Protein AF-A0A9N9W885-F1 (afdb_monomer)

Mean predicted aligned error: 14.68 Å

Structure (mmCIF, N/CA/C/O backbone):
data_AF-A0A9N9W885-F1
#
_entry.id   AF-A0A9N9W885-F1
#
loop_
_atom_site.group_PDB
_atom_site.id
_atom_site.type_symbol
_atom_site.label_atom_id
_atom_site.label_alt_id
_atom_site.label_comp_id
_atom_site.label_asym_id
_atom_site.label_entity_id
_atom_site.label_seq_id
_atom_site.pdbx_PDB_ins_code
_atom_site.Cartn_x
_atom_site.Cartn_y
_atom_site.Cartn_z
_atom_site.occupancy
_atom_site.B_iso_or_equiv
_atom_site.auth_seq_id
_atom_site.auth_comp_id
_atom_site.auth_asym_id
_atom_site.auth_atom_id
_atom_site.pdbx_PDB_model_num
ATOM 1 N N . MET A 1 1 ? 15.502 9.034 -16.755 1.00 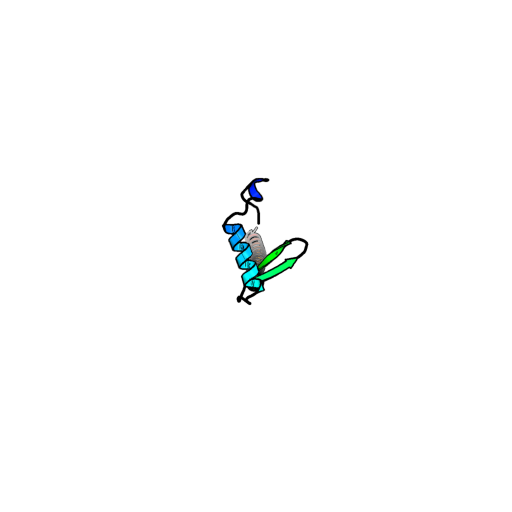49.47 1 MET A N 1
ATOM 2 C CA . MET A 1 1 ? 16.950 8.741 -16.747 1.00 49.47 1 MET A CA 1
ATOM 3 C C . MET A 1 1 ? 17.678 10.066 -16.706 1.00 49.47 1 MET A C 1
ATOM 5 O O . MET A 1 1 ? 17.480 10.869 -17.605 1.00 49.47 1 MET A O 1
ATOM 9 N N . GLN A 1 2 ? 18.411 10.335 -15.632 1.00 58.66 2 GLN A N 1
ATOM 10 C CA . GLN A 1 2 ? 19.174 11.569 -15.479 1.00 58.66 2 GLN A CA 1
ATOM 11 C C . GLN A 1 2 ? 20.585 11.311 -16.005 1.00 58.66 2 GLN A C 1
ATOM 13 O O . GLN A 1 2 ? 21.217 10.334 -15.604 1.00 58.66 2 GLN A O 1
ATOM 18 N N . THR A 1 3 ? 21.055 12.127 -16.949 1.00 67.06 3 THR A N 1
ATOM 19 C CA . THR A 1 3 ? 22.430 12.022 -17.444 1.00 67.06 3 THR A CA 1
ATOM 20 C C . THR A 1 3 ? 23.374 12.420 -16.317 1.00 67.06 3 THR A C 1
ATOM 22 O O . THR A 1 3 ? 23.186 13.458 -15.689 1.00 67.06 3 THR A O 1
ATOM 25 N N . THR A 1 4 ? 24.387 11.603 -16.047 1.00 72.19 4 THR A N 1
ATOM 26 C CA . THR A 1 4 ? 25.400 11.898 -15.020 1.00 72.19 4 THR A CA 1
ATOM 27 C C . THR A 1 4 ? 26.352 13.020 -15.440 1.00 72.19 4 THR A C 1
ATOM 29 O O . THR A 1 4 ? 27.090 13.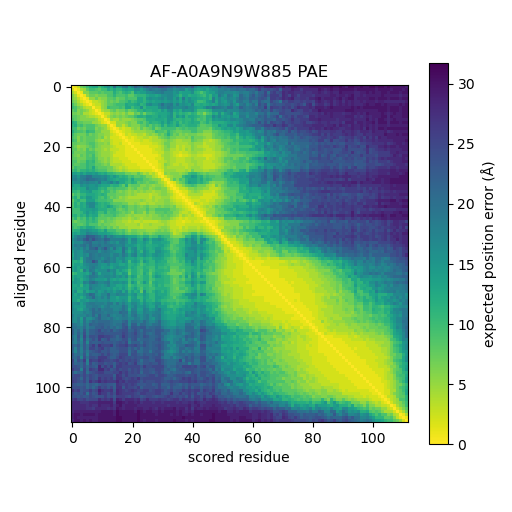538 -14.609 1.00 72.19 4 THR A O 1
ATOM 32 N N . LEU A 1 5 ? 26.323 13.412 -16.720 1.00 71.25 5 LEU A N 1
ATOM 33 C CA . LEU A 1 5 ? 27.109 14.508 -17.271 1.00 71.25 5 LEU A CA 1
ATOM 34 C C . LEU A 1 5 ? 26.285 15.805 -17.329 1.00 71.25 5 LEU A C 1
ATOM 36 O O . LEU A 1 5 ? 25.135 15.768 -17.786 1.00 71.25 5 LEU A O 1
ATOM 40 N N . PRO A 1 6 ? 26.862 16.950 -16.916 1.00 76.19 6 PRO A N 1
ATOM 41 C CA . PRO A 1 6 ? 26.252 18.255 -17.129 1.00 76.19 6 PRO A CA 1
ATOM 42 C C . PRO A 1 6 ? 26.243 18.603 -18.625 1.00 76.19 6 PRO A C 1
ATOM 44 O O . PRO A 1 6 ? 27.124 18.195 -19.387 1.00 76.19 6 PRO A O 1
ATOM 47 N N . SER A 1 7 ? 25.250 19.383 -19.055 1.00 69.94 7 SER A N 1
ATOM 48 C CA . SER A 1 7 ? 25.275 20.020 -20.379 1.00 69.94 7 SER A CA 1
ATOM 49 C C . SER A 1 7 ? 26.552 20.867 -20.517 1.00 69.94 7 SER A C 1
ATOM 51 O O . SER A 1 7 ? 26.909 21.536 -19.542 1.00 69.94 7 SER A O 1
ATOM 53 N N . PRO A 1 8 ? 27.267 20.854 -21.662 1.00 76.38 8 PRO A N 1
ATOM 54 C CA . PRO A 1 8 ? 26.932 20.253 -22.967 1.00 76.38 8 PRO A CA 1
ATOM 55 C C . PRO A 1 8 ? 27.501 18.836 -23.195 1.00 76.38 8 PRO A C 1
ATOM 57 O O . PRO A 1 8 ? 27.337 18.258 -24.270 1.00 76.38 8 PRO A O 1
ATOM 60 N N . PHE A 1 9 ? 28.192 18.260 -22.209 1.00 72.00 9 PHE A N 1
ATOM 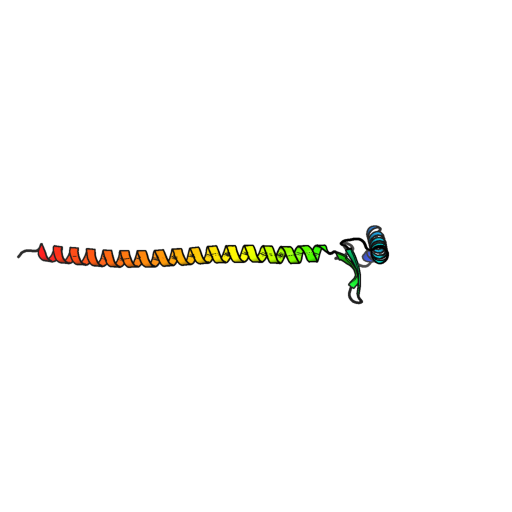61 C CA . PHE A 1 9 ? 28.904 16.982 -22.352 1.00 72.00 9 PHE A CA 1
ATOM 62 C C . PHE A 1 9 ? 27.975 15.761 -22.418 1.00 72.00 9 PHE A C 1
ATOM 64 O O . PHE A 1 9 ? 28.398 14.675 -22.805 1.00 72.00 9 PHE A O 1
ATOM 71 N N . ASN A 1 10 ? 26.694 15.937 -22.093 1.00 69.06 10 ASN A N 1
ATOM 72 C CA . ASN A 1 10 ? 25.648 14.925 -22.239 1.00 69.06 10 ASN A CA 1
ATOM 73 C C . ASN A 1 10 ? 25.243 14.633 -23.699 1.00 69.06 10 ASN A C 1
ATOM 75 O O . ASN A 1 10 ? 24.503 13.680 -23.931 1.00 69.06 10 ASN A O 1
ATOM 79 N N . LEU A 1 11 ? 25.713 15.427 -24.670 1.00 72.88 11 LEU A N 1
ATOM 80 C CA . LEU A 1 11 ? 25.475 15.209 -26.103 1.00 72.88 11 LEU A CA 1
ATOM 81 C C . LEU A 1 11 ? 26.524 14.305 -26.760 1.00 72.88 11 LEU A C 1
ATOM 83 O O . LEU A 1 11 ? 26.343 13.890 -27.904 1.00 72.88 11 LEU A O 1
ATOM 87 N N . ILE A 1 12 ? 27.622 14.002 -26.062 1.00 77.50 12 ILE A N 1
ATOM 88 C CA . ILE A 1 12 ? 28.681 13.149 -26.599 1.00 77.50 12 ILE A CA 1
ATOM 89 C C . ILE A 1 12 ? 28.157 11.707 -26.640 1.00 77.50 12 ILE A C 1
ATOM 91 O O . ILE A 1 12 ? 27.810 11.169 -25.581 1.00 77.50 12 ILE A O 1
ATOM 95 N N . PRO A 1 13 ? 28.109 11.057 -27.823 1.00 68.44 13 PRO A N 1
ATOM 96 C CA . PRO A 1 13 ? 27.672 9.674 -27.943 1.00 68.44 13 PRO A CA 1
ATOM 97 C C . PRO A 1 13 ? 28.560 8.777 -27.083 1.00 68.44 13 PRO A C 1
ATOM 99 O O . PRO A 1 13 ? 29.710 8.492 -27.410 1.00 68.44 13 PRO A O 1
ATOM 102 N N . THR A 1 14 ? 28.035 8.351 -25.941 1.00 74.12 14 THR A N 1
ATOM 103 C CA . THR A 1 14 ? 28.729 7.419 -25.057 1.00 74.12 14 THR A CA 1
ATOM 104 C C . THR A 1 14 ? 28.565 6.010 -25.622 1.00 74.12 14 THR A C 1
ATOM 106 O O . THR A 1 14 ? 27.526 5.691 -26.204 1.00 74.12 14 THR A O 1
ATOM 109 N N . ALA A 1 15 ? 29.555 5.134 -25.433 1.00 77.00 15 ALA A N 1
ATOM 110 C CA . ALA A 1 15 ? 29.475 3.746 -25.905 1.00 77.00 15 ALA A CA 1
ATOM 111 C C . ALA A 1 15 ? 28.211 3.021 -25.387 1.00 77.00 15 ALA A C 1
ATOM 113 O O . ALA A 1 15 ? 27.565 2.275 -26.122 1.00 77.00 15 ALA A O 1
ATOM 114 N N . SER A 1 16 ? 27.794 3.322 -24.153 1.00 74.94 16 SER A N 1
ATOM 115 C CA . SER A 1 16 ? 26.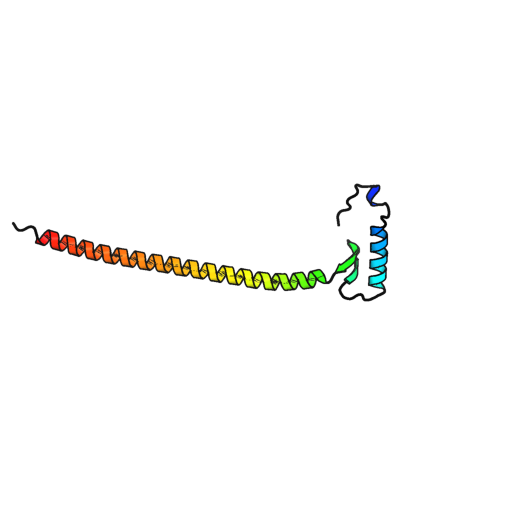530 2.854 -23.565 1.00 74.94 16 SER A CA 1
ATOM 116 C C . SER A 1 16 ? 25.283 3.415 -24.268 1.00 74.94 16 SER A C 1
ATOM 118 O O . SER A 1 16 ? 24.295 2.699 -24.440 1.00 74.94 16 SER A O 1
ATOM 120 N N . GLY A 1 17 ? 25.328 4.669 -24.728 1.00 76.12 17 GLY A N 1
ATOM 121 C CA . GLY A 1 17 ? 24.265 5.296 -25.516 1.00 76.12 17 GLY A CA 1
ATOM 122 C C . GLY A 1 17 ? 24.093 4.629 -26.881 1.00 76.12 17 GLY A C 1
ATOM 123 O O . GLY A 1 17 ? 22.977 4.267 -27.250 1.00 76.12 17 GLY A O 1
ATOM 124 N N . MET A 1 18 ? 25.198 4.364 -27.586 1.00 82.12 18 MET A N 1
ATOM 125 C CA . MET A 1 18 ? 25.181 3.631 -28.861 1.00 82.12 18 MET A CA 1
ATOM 126 C C . MET A 1 18 ? 24.646 2.200 -28.698 1.00 82.12 18 MET A C 1
ATOM 128 O O . MET A 1 18 ? 23.823 1.761 -29.503 1.00 82.12 18 MET A O 1
ATOM 132 N N . SER A 1 19 ? 25.036 1.494 -27.628 1.00 81.81 19 SER A N 1
ATOM 133 C CA . SER A 1 19 ? 24.492 0.163 -27.307 1.00 81.81 19 SER A CA 1
ATOM 134 C C . SER A 1 19 ? 22.973 0.198 -27.114 1.00 81.81 19 SER A C 1
ATOM 136 O O . SER A 1 19 ? 22.260 -0.641 -27.657 1.00 81.81 19 SER A O 1
ATOM 138 N N . SER A 1 20 ? 22.462 1.218 -26.419 1.00 81.44 20 SER A N 1
ATOM 139 C CA . SER A 1 20 ? 21.023 1.387 -26.167 1.00 81.44 20 SER A CA 1
ATOM 140 C C . SER A 1 20 ? 20.221 1.601 -27.460 1.00 81.44 20 SER A C 1
ATOM 142 O O . SER A 1 20 ? 19.107 1.093 -27.598 1.00 81.44 20 SER A O 1
ATOM 144 N N . VAL A 1 21 ? 20.792 2.309 -28.443 1.00 83.06 21 VAL A N 1
ATOM 145 C CA . VAL A 1 21 ? 20.173 2.507 -29.768 1.00 83.06 21 VAL A CA 1
ATOM 146 C C . VAL A 1 21 ? 20.131 1.198 -30.561 1.00 83.06 21 VAL A C 1
ATOM 148 O O . VAL A 1 21 ? 19.098 0.867 -31.147 1.00 83.06 21 VAL A O 1
ATOM 151 N N . VAL A 1 22 ? 21.224 0.427 -30.551 1.00 85.44 22 VAL A N 1
ATOM 152 C CA . VAL A 1 22 ? 21.284 -0.895 -31.199 1.00 85.44 22 VAL A CA 1
ATOM 153 C C . VAL A 1 22 ? 20.300 -1.867 -30.547 1.00 85.44 22 VAL A C 1
ATOM 155 O O . VAL A 1 22 ? 19.622 -2.613 -31.251 1.00 85.44 22 VAL A O 1
ATOM 158 N N . GLU A 1 23 ? 20.170 -1.840 -29.221 1.00 83.06 23 GLU A N 1
ATOM 159 C CA . GLU A 1 23 ? 19.184 -2.640 -28.490 1.00 83.06 23 GLU A CA 1
ATOM 160 C C . GLU A 1 23 ? 17.745 -2.262 -28.842 1.00 83.06 23 GLU A C 1
ATOM 162 O O . GLU A 1 23 ? 16.925 -3.154 -29.060 1.00 83.06 23 GLU A O 1
ATOM 167 N N . TRP A 1 24 ? 17.435 -0.969 -28.962 1.00 84.94 24 TRP A N 1
ATOM 168 C CA . TRP A 1 24 ? 16.109 -0.514 -29.383 1.00 84.94 24 TRP A CA 1
ATOM 169 C C . TRP A 1 24 ? 15.787 -0.940 -30.822 1.00 84.94 24 TRP A C 1
ATOM 171 O O . TRP A 1 24 ? 14.703 -1.462 -31.085 1.00 84.94 24 TRP A O 1
ATOM 181 N N . LEU A 1 25 ? 16.742 -0.797 -31.750 1.00 84.88 25 LEU A N 1
ATOM 182 C CA . LEU A 1 25 ? 16.609 -1.284 -33.128 1.00 84.88 25 LEU A CA 1
ATOM 183 C C . LEU A 1 25 ? 16.392 -2.800 -33.156 1.00 84.88 25 LEU A C 1
ATOM 185 O O . LEU A 1 25 ? 15.460 -3.279 -33.803 1.00 84.88 25 LEU A O 1
ATOM 189 N N . ARG A 1 26 ? 17.202 -3.552 -32.404 1.00 85.19 26 ARG A N 1
ATOM 190 C CA . ARG A 1 26 ? 17.087 -5.009 -32.290 1.00 85.19 26 ARG A CA 1
ATOM 191 C C . ARG A 1 26 ? 15.736 -5.423 -31.714 1.00 85.19 26 ARG A C 1
ATOM 193 O O . ARG A 1 26 ? 15.142 -6.346 -32.245 1.00 85.19 26 ARG A O 1
ATOM 200 N N . ALA A 1 27 ? 15.227 -4.745 -30.689 1.00 83.69 27 ALA A N 1
ATOM 201 C CA . ALA A 1 27 ? 13.918 -5.037 -30.100 1.00 83.69 27 ALA A CA 1
ATOM 202 C C . ALA A 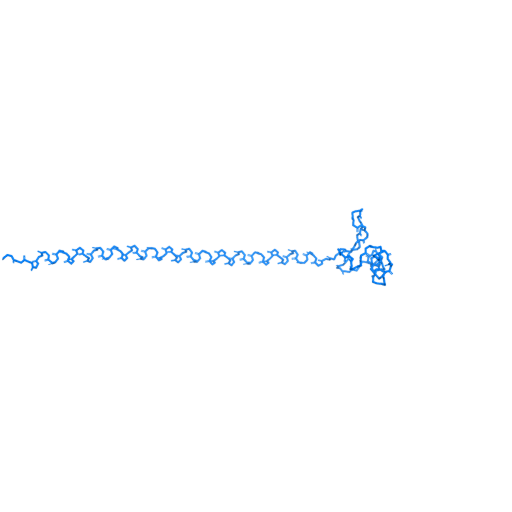1 27 ? 12.734 -4.607 -30.985 1.00 83.69 27 ALA A C 1
ATOM 204 O O . ALA A 1 27 ? 11.618 -5.097 -30.812 1.00 83.69 27 ALA A O 1
ATOM 205 N N . LYS A 1 28 ? 12.959 -3.693 -31.937 1.00 83.06 28 LYS A N 1
ATOM 206 C CA . LYS A 1 28 ? 11.976 -3.335 -32.966 1.00 83.06 28 LYS A CA 1
ATOM 207 C C . LYS A 1 28 ? 11.935 -4.361 -34.104 1.00 83.06 28 LYS A C 1
ATOM 209 O O . LYS A 1 28 ? 10.858 -4.640 -34.622 1.00 83.06 28 LYS A O 1
ATOM 214 N N . LEU A 1 29 ? 13.091 -4.903 -34.489 1.00 83.75 29 LEU A N 1
ATOM 215 C CA . LEU A 1 29 ? 13.244 -5.893 -35.565 1.00 83.75 29 LEU A CA 1
ATOM 216 C C . LEU A 1 29 ? 12.937 -7.326 -35.101 1.00 83.75 29 LEU A C 1
ATOM 218 O O . LEU A 1 29 ? 12.282 -8.083 -35.812 1.00 83.75 29 LEU A O 1
ATOM 222 N N . SER A 1 30 ? 13.370 -7.683 -33.895 1.00 74.94 30 SER A N 1
ATOM 223 C CA . SER A 1 30 ? 13.161 -8.988 -33.274 1.00 74.94 30 SER A CA 1
ATOM 224 C C . SER A 1 30 ? 12.199 -8.845 -32.099 1.00 74.94 30 SER A C 1
ATOM 226 O O . SER A 1 30 ? 12.431 -8.046 -31.194 1.00 74.94 30 SER A O 1
ATOM 228 N N . ARG A 1 31 ? 11.128 -9.649 -32.068 1.00 64.44 31 ARG A N 1
ATOM 229 C CA . ARG A 1 31 ? 10.251 -9.764 -30.890 1.00 64.44 31 ARG A CA 1
ATOM 230 C C . ARG A 1 31 ? 10.993 -10.492 -29.767 1.00 64.44 31 ARG A C 1
ATOM 232 O O . ARG A 1 31 ? 10.864 -11.703 -29.614 1.00 64.44 31 ARG A O 1
ATOM 239 N N . THR A 1 32 ? 11.773 -9.759 -28.987 1.00 66.19 32 THR A N 1
ATOM 240 C CA . THR A 1 32 ? 12.404 -10.281 -27.773 1.00 66.19 32 THR A CA 1
ATOM 241 C C . THR A 1 32 ? 11.344 -10.388 -26.670 1.00 66.19 32 THR A C 1
ATOM 243 O O . THR A 1 32 ? 10.623 -9.425 -26.409 1.00 66.19 32 THR A O 1
ATOM 246 N N . GLN A 1 33 ? 11.197 -11.556 -26.035 1.00 61.56 33 GLN A N 1
ATOM 247 C CA . GLN A 1 33 ? 10.257 -11.725 -24.918 1.00 61.56 33 GLN A CA 1
ATOM 248 C C . GLN A 1 33 ? 10.623 -10.780 -23.759 1.00 61.56 33 GLN A C 1
ATOM 250 O O . GLN A 1 33 ? 11.779 -10.707 -23.352 1.00 61.56 33 GLN A O 1
ATOM 255 N N . GLY A 1 34 ? 9.631 -10.052 -23.237 1.00 68.00 34 GLY A N 1
ATOM 256 C CA . GLY A 1 34 ? 9.760 -9.207 -22.044 1.00 68.00 34 GLY A CA 1
ATOM 257 C C . GLY A 1 34 ? 10.254 -7.770 -22.264 1.00 68.00 34 GLY A C 1
ATOM 258 O O . GLY A 1 34 ? 10.300 -7.001 -21.301 1.00 68.00 34 GLY A O 1
ATOM 259 N N . VAL A 1 35 ? 10.600 -7.371 -23.496 1.00 74.50 35 VAL A N 1
ATOM 260 C CA . VAL A 1 35 ? 10.994 -5.986 -23.813 1.00 74.50 35 VAL A CA 1
ATOM 261 C C . VAL A 1 35 ? 10.404 -5.541 -25.151 1.00 74.50 35 VAL A C 1
ATOM 263 O O . VAL A 1 35 ? 10.526 -6.241 -26.154 1.00 74.50 35 VAL A O 1
ATOM 266 N N . ARG A 1 36 ? 9.781 -4.360 -25.186 1.00 77.94 36 ARG A N 1
ATOM 267 C CA . ARG A 1 36 ? 9.188 -3.766 -26.391 1.00 77.94 36 ARG A CA 1
ATOM 268 C C . ARG A 1 36 ? 9.779 -2.394 -26.681 1.00 77.94 36 ARG A C 1
ATOM 270 O O . ARG A 1 36 ? 9.752 -1.500 -25.840 1.00 77.94 36 ARG A O 1
ATOM 277 N N . ALA A 1 37 ? 10.245 -2.208 -27.910 1.00 83.44 37 ALA A N 1
ATOM 278 C CA . ALA A 1 37 ? 10.607 -0.895 -28.423 1.00 83.44 37 ALA A CA 1
ATOM 279 C C . ALA A 1 37 ? 9.335 -0.091 -28.747 1.00 83.44 37 ALA A C 1
ATOM 281 O O . ALA A 1 37 ? 8.495 -0.521 -29.542 1.00 83.44 37 ALA A O 1
ATOM 282 N N . ARG A 1 38 ? 9.194 1.086 -28.137 1.00 82.00 38 ARG A N 1
ATOM 283 C CA . ARG A 1 38 ? 8.114 2.048 -28.375 1.00 82.00 38 ARG A CA 1
ATOM 284 C C . ARG A 1 38 ? 8.690 3.379 -28.849 1.00 82.00 38 ARG A C 1
ATOM 286 O O . ARG A 1 38 ? 9.877 3.666 -28.685 1.00 82.00 38 ARG A O 1
ATOM 293 N N . TRP A 1 39 ? 7.834 4.182 -29.465 1.00 83.38 39 TRP A N 1
ATOM 294 C CA . TRP A 1 39 ? 8.162 5.529 -29.908 1.00 83.38 39 TRP A CA 1
ATOM 295 C C . TRP A 1 39 ? 7.012 6.471 -29.553 1.00 83.38 39 TRP A C 1
ATOM 297 O O . TRP A 1 39 ? 5.856 6.158 -29.840 1.00 83.38 39 TRP A O 1
ATOM 307 N N . SER A 1 40 ? 7.328 7.595 -28.909 1.00 84.06 40 SER A N 1
ATOM 308 C CA . SER A 1 40 ? 6.378 8.659 -28.560 1.00 84.06 40 SER A CA 1
ATOM 309 C C . SER A 1 40 ? 7.033 10.025 -28.754 1.00 84.06 40 SER A C 1
ATOM 311 O O . SER A 1 40 ? 8.232 10.168 -28.523 1.00 84.06 40 SER A O 1
ATOM 313 N N . LEU A 1 41 ? 6.252 11.043 -29.126 1.00 80.75 41 LEU A N 1
ATOM 314 C CA . LEU A 1 41 ? 6.743 12.418 -29.277 1.00 80.75 41 LEU A CA 1
ATOM 315 C C . LEU A 1 41 ? 7.345 12.982 -27.982 1.00 80.75 41 LEU A C 1
ATOM 317 O O . LEU A 1 41 ? 8.312 13.732 -28.038 1.00 80.75 41 LEU A O 1
ATOM 321 N N . SER A 1 42 ? 6.803 12.605 -26.823 1.00 81.94 42 SER A N 1
ATOM 322 C CA . SER A 1 42 ? 7.245 13.138 -25.528 1.00 81.94 42 SER A CA 1
ATOM 323 C C . SER A 1 42 ? 8.497 12.451 -24.975 1.00 81.94 42 SER A C 1
ATOM 325 O O . SER A 1 42 ? 9.220 13.049 -24.187 1.00 81.94 42 SER A O 1
ATOM 327 N N . TYR A 1 43 ? 8.755 11.199 -25.370 1.00 72.62 43 TYR A N 1
ATOM 328 C CA . TYR A 1 43 ? 9.803 10.350 -24.779 1.00 72.62 43 TYR A CA 1
ATOM 329 C C . TYR A 1 43 ? 10.801 9.779 -25.805 1.00 72.62 43 TYR A C 1
ATOM 331 O O . TYR A 1 43 ? 11.712 9.047 -25.424 1.00 72.62 43 TYR A O 1
ATOM 339 N N . CYS A 1 44 ? 10.663 10.124 -27.092 1.00 79.25 44 CYS A N 1
ATOM 340 C CA . CYS A 1 44 ? 11.446 9.582 -28.209 1.00 79.25 44 CYS A CA 1
ATOM 341 C C . CYS A 1 44 ? 11.386 8.036 -28.279 1.00 79.25 44 CYS A C 1
ATOM 343 O O . CYS A 1 44 ? 10.382 7.426 -27.911 1.00 79.25 44 CYS A O 1
ATOM 345 N N . CYS A 1 45 ? 12.420 7.393 -28.824 1.00 80.31 45 CYS A N 1
ATOM 346 C CA . CYS A 1 45 ? 12.608 5.947 -28.882 1.00 80.31 45 CYS A CA 1
ATOM 347 C C . CYS A 1 45 ? 12.905 5.395 -27.479 1.00 80.31 45 CYS A C 1
ATOM 349 O O . CYS A 1 45 ? 14.022 5.547 -26.987 1.00 80.31 45 CYS A O 1
ATOM 351 N N . TYR A 1 46 ? 11.935 4.737 -26.842 1.00 82.50 46 TYR A N 1
ATOM 352 C CA . TYR A 1 46 ? 12.105 4.152 -25.508 1.00 82.50 46 TYR A CA 1
ATOM 353 C C . TYR A 1 46 ? 11.829 2.647 -25.498 1.00 82.50 46 TYR A C 1
ATOM 355 O O . TYR A 1 46 ? 11.149 2.106 -26.370 1.00 82.50 46 TYR A O 1
ATOM 363 N N . MET A 1 47 ? 12.397 1.963 -24.506 1.00 83.06 47 MET A N 1
ATOM 364 C CA . MET A 1 47 ? 12.208 0.533 -24.269 1.00 83.06 47 MET A CA 1
ATOM 365 C C . MET A 1 47 ? 11.262 0.344 -23.086 1.00 83.06 47 MET A C 1
ATOM 367 O O . MET A 1 47 ? 11.565 0.758 -21.970 1.00 83.06 47 MET A O 1
ATOM 371 N N . GLU A 1 48 ? 10.126 -0.289 -23.336 1.00 78.69 48 GLU A N 1
ATOM 372 C CA . GLU A 1 48 ? 9.147 -0.695 -22.334 1.00 78.69 48 GLU A CA 1
ATOM 373 C C . GLU A 1 48 ? 9.483 -2.129 -21.896 1.00 78.69 48 GLU A C 1
ATOM 375 O O . GLU A 1 48 ? 9.545 -3.036 -22.728 1.00 78.69 48 GLU A O 1
ATOM 380 N N . ARG A 1 49 ? 9.773 -2.342 -20.608 1.00 78.38 49 ARG A N 1
ATOM 381 C CA . ARG A 1 49 ? 10.059 -3.677 -20.056 1.00 78.38 49 ARG A CA 1
ATOM 382 C C . ARG A 1 49 ? 8.802 -4.207 -19.373 1.00 78.38 49 ARG A C 1
ATOM 384 O O . ARG A 1 49 ? 8.238 -3.511 -18.535 1.00 78.38 49 ARG A O 1
ATOM 391 N N . ASP A 1 50 ? 8.427 -5.458 -19.637 1.00 70.19 50 ASP A N 1
ATOM 392 C CA . ASP A 1 50 ? 7.251 -6.096 -19.010 1.00 70.19 50 ASP A CA 1
ATOM 393 C C . ASP A 1 50 ? 7.404 -6.296 -17.486 1.00 70.19 50 ASP A C 1
ATOM 395 O O . ASP A 1 50 ? 6.443 -6.664 -16.814 1.00 70.19 50 ASP A O 1
ATOM 399 N N . ILE A 1 51 ? 8.578 -5.998 -16.918 1.00 65.88 51 ILE A N 1
ATOM 400 C CA . ILE A 1 51 ? 8.855 -6.008 -15.471 1.00 65.88 51 ILE A CA 1
ATOM 401 C C . ILE A 1 51 ? 7.829 -5.158 -14.707 1.00 65.88 51 ILE A C 1
ATOM 403 O O . ILE A 1 51 ? 7.394 -5.529 -13.623 1.00 65.88 51 ILE A O 1
ATOM 407 N N . GLU A 1 52 ? 7.394 -4.032 -15.274 1.00 63.66 52 GLU A N 1
ATOM 408 C CA . GLU A 1 52 ? 6.429 -3.154 -14.605 1.00 63.66 52 GLU A CA 1
ATOM 409 C C . GLU A 1 52 ? 5.041 -3.806 -14.474 1.00 63.66 52 GLU A C 1
ATOM 411 O O . GLU A 1 52 ? 4.321 -3.544 -13.511 1.00 63.66 52 GLU A O 1
ATOM 416 N N . SER A 1 53 ? 4.685 -4.716 -15.388 1.00 63.72 53 SER A N 1
ATOM 417 C CA . SER A 1 53 ? 3.425 -5.464 -15.323 1.00 63.72 53 SER A CA 1
ATOM 418 C C . SER A 1 53 ? 3.434 -6.525 -14.219 1.00 63.72 53 SER A C 1
ATOM 420 O O . SER A 1 53 ? 2.445 -6.649 -13.495 1.00 63.72 53 SER A O 1
ATOM 422 N N . SER A 1 54 ? 4.556 -7.235 -14.026 1.00 66.19 54 SER A N 1
ATOM 423 C CA . SER A 1 54 ? 4.685 -8.213 -12.939 1.00 66.19 54 SER A CA 1
ATOM 424 C C . SER A 1 54 ? 4.711 -7.508 -11.588 1.00 66.19 54 SER A C 1
ATOM 426 O O . SER A 1 54 ? 3.929 -7.850 -10.708 1.00 66.19 54 SER A O 1
ATOM 428 N N . VAL A 1 55 ? 5.502 -6.435 -11.463 1.00 74.19 55 VAL A N 1
ATOM 429 C CA . VAL A 1 55 ? 5.572 -5.623 -10.240 1.00 74.19 55 VAL A CA 1
ATOM 430 C C . VAL A 1 55 ? 4.205 -5.039 -9.887 1.00 74.19 55 VAL A C 1
ATOM 432 O O . VAL A 1 55 ? 3.831 -5.036 -8.718 1.00 74.19 55 VAL A O 1
ATOM 435 N N . ARG A 1 56 ? 3.422 -4.577 -10.870 1.00 75.31 56 ARG A N 1
ATOM 436 C CA . ARG A 1 56 ? 2.075 -4.043 -10.622 1.00 75.31 56 ARG A CA 1
ATOM 437 C C . ARG A 1 56 ? 1.110 -5.116 -10.104 1.00 75.31 56 ARG A C 1
ATOM 439 O O . ARG A 1 56 ? 0.332 -4.833 -9.191 1.00 75.31 56 ARG A O 1
ATOM 446 N N . ASN A 1 57 ? 1.172 -6.329 -10.649 1.00 76.56 57 ASN A N 1
ATOM 447 C CA . ASN A 1 57 ? 0.340 -7.443 -10.191 1.00 76.56 57 ASN A CA 1
ATOM 448 C C . ASN A 1 57 ? 0.744 -7.891 -8.778 1.00 76.56 57 ASN A C 1
ATOM 450 O O . ASN A 1 57 ? -0.113 -7.972 -7.894 1.00 76.56 57 ASN A O 1
ATOM 454 N N . ASP A 1 58 ? 2.042 -8.074 -8.541 1.00 85.38 58 ASP A N 1
ATOM 455 C CA . ASP A 1 58 ? 2.592 -8.490 -7.247 1.00 85.38 58 ASP A CA 1
ATOM 456 C C . ASP A 1 58 ? 2.331 -7.443 -6.156 1.00 85.38 58 ASP A C 1
ATOM 458 O O . ASP A 1 58 ? 2.011 -7.783 -5.015 1.00 85.38 58 ASP A O 1
ATOM 462 N N . TYR A 1 59 ? 2.387 -6.157 -6.514 1.00 88.81 59 TYR A N 1
ATOM 463 C CA . TYR A 1 59 ? 2.075 -5.053 -5.610 1.00 88.81 59 TYR A CA 1
ATOM 464 C C . TYR A 1 59 ? 0.635 -5.126 -5.097 1.00 88.81 59 TYR A C 1
ATOM 466 O O . TYR A 1 59 ? 0.398 -4.964 -3.900 1.00 88.81 59 TYR A O 1
ATOM 474 N N . SER A 1 60 ? -0.330 -5.400 -5.981 1.00 90.62 60 SER A N 1
ATOM 475 C CA . SER A 1 60 ? -1.739 -5.507 -5.586 1.00 90.62 60 SER A CA 1
ATOM 476 C C . SER A 1 60 ? -1.971 -6.659 -4.603 1.00 90.62 60 SER A C 1
ATOM 478 O O . SER A 1 60 ? -2.596 -6.461 -3.560 1.00 90.62 60 SER A O 1
ATOM 480 N N . ALA A 1 61 ? -1.385 -7.831 -4.874 1.00 91.38 61 ALA A N 1
ATOM 481 C CA . ALA A 1 61 ? -1.479 -9.000 -4.008 1.00 91.38 61 ALA A CA 1
ATOM 482 C C . ALA A 1 61 ? -0.830 -8.745 -2.638 1.00 91.38 61 ALA A C 1
ATOM 484 O O . ALA A 1 61 ? -1.429 -9.041 -1.600 1.00 91.38 61 ALA A O 1
ATOM 485 N N . LEU A 1 62 ? 0.355 -8.127 -2.623 1.00 94.81 62 LEU A N 1
ATOM 486 C CA . LEU A 1 62 ? 1.037 -7.719 -1.396 1.00 94.81 62 LEU A CA 1
ATOM 487 C C . LEU A 1 62 ? 0.171 -6.761 -0.569 1.00 94.81 62 LEU A C 1
ATOM 489 O O . LEU A 1 62 ? -0.013 -6.972 0.631 1.00 94.81 62 LEU A O 1
ATOM 493 N N . MET A 1 63 ? -0.392 -5.731 -1.205 1.00 95.12 63 MET A N 1
ATOM 494 C CA . MET A 1 63 ? -1.244 -4.756 -0.525 1.00 95.12 63 MET A CA 1
ATOM 495 C C . MET A 1 63 ? -2.499 -5.404 0.061 1.00 95.12 63 MET A C 1
ATOM 497 O O . MET A 1 63 ? -2.845 -5.113 1.206 1.00 95.12 63 MET A O 1
ATOM 501 N N . CYS A 1 64 ? -3.137 -6.338 -0.650 1.00 95.69 64 CYS A N 1
ATOM 502 C CA . CYS A 1 64 ? -4.270 -7.092 -0.112 1.00 95.69 64 CYS A CA 1
ATOM 503 C C . CYS A 1 64 ? -3.907 -7.834 1.182 1.00 95.69 64 CYS A C 1
ATOM 505 O O . CYS A 1 64 ? -4.637 -7.734 2.171 1.00 95.69 64 CYS A O 1
ATOM 507 N N . VAL A 1 65 ? -2.769 -8.532 1.207 1.00 96.62 65 VAL A N 1
ATOM 508 C CA . VAL A 1 65 ? -2.317 -9.277 2.393 1.00 96.62 65 VAL A CA 1
ATOM 509 C C . VAL A 1 65 ? -2.021 -8.336 3.564 1.00 96.62 65 VAL A C 1
ATOM 511 O O . VAL A 1 65 ? -2.443 -8.600 4.693 1.00 96.62 65 VAL A O 1
ATOM 514 N N . LEU A 1 66 ? -1.335 -7.219 3.310 1.00 97.62 66 LEU A N 1
ATOM 515 C CA . LEU A 1 66 ? -0.994 -6.240 4.347 1.00 97.62 66 LEU A CA 1
ATOM 516 C C . LEU A 1 66 ? -2.241 -5.597 4.961 1.00 97.62 66 LEU A C 1
ATOM 518 O O . LEU A 1 66 ? -2.356 -5.512 6.185 1.00 97.62 66 LEU A O 1
ATOM 522 N N . VAL A 1 67 ? -3.200 -5.201 4.124 1.00 97.62 67 VAL A N 1
ATOM 523 C CA . VAL A 1 67 ? -4.463 -4.599 4.569 1.00 97.62 67 VAL A CA 1
ATOM 524 C C . VAL A 1 67 ? -5.280 -5.591 5.397 1.00 97.62 67 VAL A C 1
ATOM 526 O O . VAL A 1 67 ? -5.776 -5.242 6.470 1.00 97.62 67 VAL A O 1
ATOM 529 N N . GLN A 1 68 ? -5.375 -6.847 4.956 1.00 97.19 68 GLN A N 1
ATOM 530 C CA . GLN A 1 68 ? -6.055 -7.896 5.717 1.00 97.19 68 GLN A CA 1
ATOM 531 C C . GLN A 1 68 ? -5.401 -8.132 7.082 1.00 97.19 68 GLN A C 1
ATOM 533 O O . GLN A 1 68 ? -6.108 -8.250 8.086 1.00 97.19 68 GLN A O 1
ATOM 538 N N . ARG A 1 69 ? -4.063 -8.184 7.139 1.00 97.56 69 ARG A N 1
ATOM 539 C CA . ARG A 1 69 ? -3.321 -8.336 8.398 1.00 97.56 69 ARG A CA 1
ATOM 540 C C . ARG A 1 69 ? -3.607 -7.175 9.349 1.00 97.56 69 ARG A C 1
ATOM 542 O O . ARG A 1 69 ? -3.941 -7.422 10.505 1.00 97.56 69 ARG A O 1
ATOM 549 N N . TYR A 1 70 ? -3.548 -5.943 8.848 1.00 97.31 70 TYR A N 1
ATOM 550 C CA . TYR A 1 70 ? -3.836 -4.745 9.633 1.00 97.31 70 TYR A CA 1
ATOM 551 C C . TYR A 1 70 ? -5.252 -4.766 10.218 1.00 97.31 70 T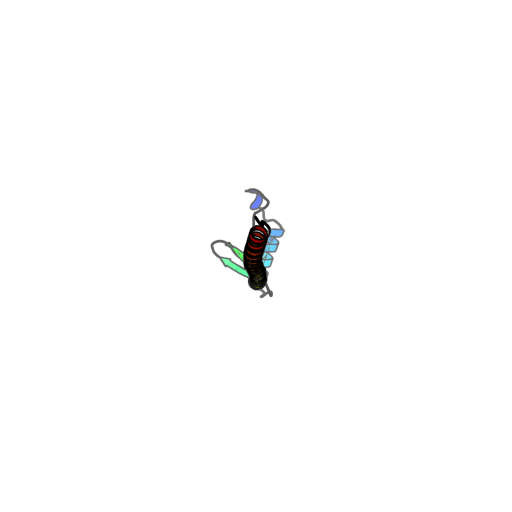YR A C 1
ATOM 553 O O . TYR A 1 70 ? -5.428 -4.547 11.415 1.00 97.31 70 TYR A O 1
ATOM 561 N N . PHE A 1 71 ? -6.271 -5.067 9.407 1.00 97.56 71 PHE A N 1
ATOM 562 C CA . PHE A 1 71 ? -7.651 -5.078 9.895 1.00 97.56 71 PHE A CA 1
ATOM 563 C C . PHE A 1 71 ? -7.916 -6.186 10.914 1.00 97.56 71 PHE A C 1
ATOM 565 O O . PHE A 1 71 ? -8.614 -5.932 11.894 1.00 97.56 71 PHE A O 1
ATOM 572 N N . LYS A 1 72 ? -7.328 -7.376 10.739 1.00 96.38 72 LYS A N 1
ATOM 573 C CA . LYS A 1 72 ? -7.424 -8.459 11.732 1.00 96.38 72 LYS A CA 1
ATOM 574 C C . LYS A 1 72 ? -6.828 -8.047 13.077 1.00 96.38 72 LYS A C 1
ATOM 576 O O . LYS A 1 72 ? -7.461 -8.236 14.112 1.00 96.38 72 LYS A O 1
ATOM 581 N N . GLU A 1 73 ? -5.637 -7.456 13.064 1.00 96.31 73 GLU A N 1
ATOM 582 C CA . GLU A 1 73 ? -4.962 -6.991 14.280 1.00 96.31 73 GLU A CA 1
ATOM 583 C C . GLU A 1 73 ? -5.724 -5.841 14.954 1.00 96.31 73 GLU A C 1
ATOM 585 O O . GLU A 1 73 ? -5.943 -5.848 16.169 1.00 96.31 73 GLU A O 1
ATOM 590 N N . LYS A 1 74 ? -6.218 -4.889 14.157 1.00 94.62 74 LYS A N 1
ATOM 591 C CA . LYS A 1 74 ? -7.059 -3.792 14.640 1.00 94.62 74 LYS A CA 1
ATOM 592 C C . LYS A 1 74 ? -8.345 -4.309 15.286 1.00 94.62 74 LYS A C 1
ATOM 594 O O . LYS A 1 74 ? -8.696 -3.857 16.372 1.00 94.62 74 LYS A O 1
ATOM 599 N N . GLN A 1 75 ? -9.025 -5.269 14.661 1.00 93.69 75 GLN A N 1
ATOM 600 C CA . GLN A 1 75 ? -10.250 -5.860 15.202 1.00 93.69 75 GLN A CA 1
ATOM 601 C C . GLN A 1 75 ? -9.987 -6.624 16.505 1.00 93.69 75 GLN A C 1
ATOM 603 O O . GLN A 1 75 ? -10.727 -6.441 17.469 1.00 93.69 75 GLN A O 1
ATOM 608 N N . ALA A 1 76 ? -8.912 -7.414 16.568 1.00 92.88 76 ALA A N 1
ATOM 609 C CA . ALA A 1 76 ? -8.515 -8.120 17.786 1.00 92.88 76 ALA A CA 1
ATOM 610 C C . ALA A 1 76 ? -8.220 -7.150 18.943 1.00 92.88 76 ALA A C 1
ATOM 612 O O . ALA A 1 76 ? -8.628 -7.389 20.079 1.00 92.88 76 ALA A O 1
ATOM 613 N N . THR A 1 77 ? -7.566 -6.025 18.645 1.00 93.56 77 THR A N 1
ATOM 614 C CA . THR A 1 77 ? -7.265 -4.977 19.630 1.00 93.56 77 THR A CA 1
ATOM 615 C C . THR A 1 77 ? -8.539 -4.312 20.147 1.00 93.56 77 THR A C 1
ATOM 617 O O . THR A 1 77 ? -8.700 -4.153 21.354 1.00 93.56 77 THR A O 1
ATOM 620 N N . ILE A 1 78 ? -9.474 -3.975 19.251 1.00 92.00 78 ILE A N 1
ATOM 621 C CA . ILE A 1 78 ? -10.774 -3.396 19.620 1.00 92.00 78 ILE A CA 1
ATOM 622 C C . ILE A 1 78 ? -11.564 -4.365 20.506 1.00 92.00 78 ILE A C 1
ATOM 624 O O . ILE A 1 78 ? -12.026 -3.960 21.569 1.00 92.00 78 ILE A O 1
ATOM 628 N N . MET A 1 79 ? -11.668 -5.642 20.116 1.00 88.44 79 MET A N 1
ATOM 629 C CA . MET A 1 79 ? -12.382 -6.651 20.909 1.00 88.44 79 MET A CA 1
ATOM 630 C C . MET A 1 79 ? -11.769 -6.828 22.300 1.00 88.44 79 MET A C 1
ATOM 632 O O . MET A 1 79 ? -12.497 -6.887 23.293 1.00 88.44 79 MET A O 1
ATOM 636 N N . LYS A 1 80 ? -10.435 -6.867 22.390 1.00 90.75 80 LYS A N 1
ATOM 637 C CA . LYS A 1 80 ? -9.733 -6.960 23.673 1.00 90.75 80 LYS A CA 1
ATOM 638 C C . LYS A 1 80 ? -10.042 -5.758 24.563 1.00 90.75 80 LYS A C 1
ATOM 640 O O . LYS A 1 80 ? -10.390 -5.949 25.722 1.00 90.75 80 LYS A O 1
ATOM 645 N N . ASN A 1 81 ? -9.963 -4.544 24.023 1.00 89.25 81 ASN A N 1
ATOM 646 C CA . ASN A 1 81 ? -10.241 -3.329 24.787 1.00 89.25 81 ASN A CA 1
ATOM 647 C C . ASN A 1 81 ? -11.694 -3.293 25.282 1.00 89.25 81 ASN A C 1
ATOM 649 O O . ASN A 1 81 ? -11.915 -3.015 26.456 1.00 89.25 81 ASN A O 1
ATOM 653 N N . SER A 1 82 ? -12.666 -3.664 24.440 1.00 88.94 82 SER A N 1
ATOM 654 C CA . SER A 1 82 ? -14.070 -3.744 24.868 1.00 88.94 82 SER A CA 1
ATOM 655 C C . SER A 1 82 ? -14.304 -4.803 25.950 1.00 88.94 82 SER A C 1
ATOM 657 O O . SER A 1 82 ? -15.083 -4.578 26.869 1.00 88.94 82 SER A O 1
ATOM 659 N N . GLY A 1 83 ? -13.612 -5.948 25.881 1.00 89.25 83 GLY A N 1
ATOM 660 C CA . GLY A 1 83 ? -13.701 -6.979 26.917 1.00 89.25 83 GLY A CA 1
ATOM 661 C C . GLY A 1 83 ? -13.178 -6.479 28.264 1.00 89.25 83 GLY A C 1
ATOM 662 O O . GLY A 1 83 ? -13.836 -6.658 29.285 1.00 89.25 83 GLY A O 1
ATOM 663 N N . VAL A 1 84 ? -12.043 -5.773 28.247 1.00 90.81 84 VAL A 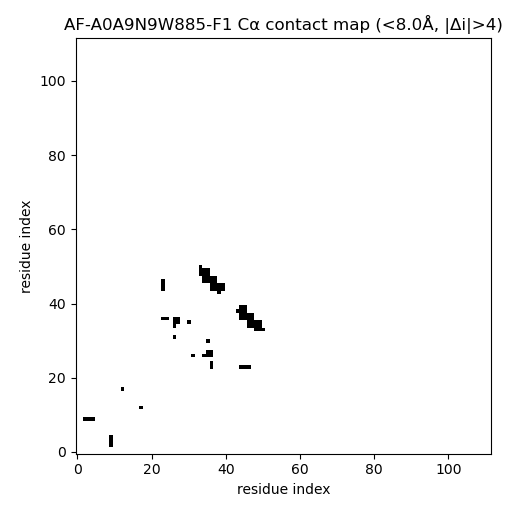N 1
ATOM 664 C CA . VAL A 1 84 ? -11.463 -5.155 29.449 1.00 90.81 84 VAL A CA 1
ATOM 665 C C . VAL A 1 84 ? -12.410 -4.116 30.055 1.00 90.81 84 VAL A C 1
ATOM 667 O O . VAL A 1 84 ? -12.565 -4.089 31.272 1.00 90.81 84 VAL A O 1
ATOM 670 N N . GLU A 1 85 ? -13.070 -3.283 29.245 1.00 89.94 85 GLU A N 1
ATOM 671 C CA . GLU A 1 85 ? -14.056 -2.314 29.752 1.00 89.94 85 GLU A CA 1
ATOM 672 C C . GLU A 1 85 ? -15.228 -3.002 30.468 1.00 89.94 85 GLU A C 1
ATOM 674 O O . GLU A 1 85 ? -15.595 -2.594 31.572 1.00 89.94 85 GLU A O 1
ATOM 679 N N . VAL A 1 86 ? -15.761 -4.085 29.895 1.00 93.62 86 VAL A N 1
ATOM 680 C CA . VAL A 1 86 ? -16.861 -4.857 30.497 1.00 93.62 86 VAL A CA 1
ATOM 681 C C . VAL A 1 86 ? -16.439 -5.514 31.814 1.00 93.62 86 VAL A C 1
ATOM 683 O O . VAL A 1 86 ? -17.178 -5.457 32.800 1.00 93.62 86 VAL A O 1
ATOM 686 N N . GLU A 1 87 ? -15.251 -6.118 31.866 1.00 93.38 87 GLU A N 1
ATOM 687 C CA . GLU A 1 87 ? -14.715 -6.705 33.101 1.00 93.38 87 GLU A CA 1
ATOM 688 C C . GLU A 1 87 ? -14.517 -5.646 34.191 1.00 93.38 87 GLU A C 1
ATOM 690 O O . GLU A 1 87 ? -14.864 -5.867 35.354 1.00 93.38 87 GLU A O 1
ATOM 695 N N . LEU A 1 88 ? -14.026 -4.465 33.815 1.00 93.88 88 LEU A N 1
ATOM 696 C CA . LEU A 1 88 ? -13.814 -3.351 34.734 1.00 93.88 88 LEU A CA 1
ATOM 697 C C . LEU A 1 88 ? -15.147 -2.835 35.300 1.00 93.88 88 LEU A C 1
ATOM 699 O O . LEU A 1 88 ? -15.252 -2.573 36.502 1.00 93.88 88 LEU A O 1
ATOM 703 N N . GLU A 1 89 ? -16.192 -2.737 34.477 1.00 94.50 89 GLU A N 1
ATOM 704 C CA . GLU A 1 89 ? -17.541 -2.408 34.949 1.00 94.50 89 GLU A CA 1
ATOM 705 C C . GLU A 1 89 ? -18.127 -3.471 35.882 1.00 94.50 89 GLU A C 1
ATOM 707 O O . GLU A 1 89 ? -18.760 -3.120 36.883 1.00 94.50 89 GLU A O 1
ATOM 712 N N . ASN A 1 90 ? -17.908 -4.755 35.593 1.00 96.00 90 ASN A N 1
ATOM 713 C CA . ASN A 1 90 ? -18.356 -5.845 36.460 1.00 96.00 90 ASN A CA 1
ATOM 714 C C . ASN A 1 90 ? -17.666 -5.778 37.830 1.00 96.00 90 ASN A C 1
ATOM 716 O O . ASN A 1 90 ? -18.353 -5.764 38.851 1.00 96.00 90 ASN A O 1
ATOM 720 N N . LEU A 1 91 ? -16.340 -5.610 37.861 1.00 95.69 91 LEU A N 1
ATOM 721 C CA . LEU A 1 91 ? -15.576 -5.452 39.104 1.00 95.69 91 LEU A CA 1
ATOM 722 C C . LEU A 1 91 ? -16.023 -4.225 39.909 1.00 95.69 91 LEU A C 1
ATOM 724 O O . LEU A 1 91 ? -16.130 -4.288 41.134 1.00 95.69 91 LEU A O 1
ATOM 728 N N . ARG A 1 92 ? -16.331 -3.104 39.242 1.00 96.00 92 ARG A N 1
ATOM 729 C CA . ARG A 1 92 ? -16.891 -1.915 39.908 1.00 96.00 92 ARG A CA 1
ATOM 730 C C . ARG A 1 92 ? -18.240 -2.208 40.563 1.00 96.00 92 ARG A C 1
ATOM 732 O O . ARG A 1 92 ? -18.476 -1.741 41.678 1.00 96.00 92 ARG A O 1
ATOM 739 N N . ARG A 1 93 ? -19.113 -2.971 39.895 1.00 96.00 93 ARG A N 1
ATOM 740 C CA . ARG A 1 93 ? -20.408 -3.386 40.459 1.00 96.00 93 ARG A CA 1
ATOM 741 C C . ARG A 1 93 ? -20.220 -4.315 41.657 1.00 96.00 93 ARG A C 1
ATOM 743 O O . ARG A 1 93 ? -20.838 -4.079 42.692 1.00 96.00 93 ARG A O 1
ATOM 750 N N . GLU A 1 94 ? -19.342 -5.306 41.554 1.00 96.56 94 GLU A N 1
ATOM 751 C CA . GLU A 1 94 ? -19.040 -6.228 42.656 1.00 96.56 94 GLU A CA 1
ATOM 752 C C . GLU A 1 94 ? -18.473 -5.496 43.878 1.00 96.56 94 GLU A C 1
ATOM 754 O O . GLU A 1 94 ? -18.954 -5.690 44.995 1.00 96.56 94 GLU A O 1
ATOM 759 N N . LEU A 1 95 ? -17.525 -4.575 43.675 1.00 96.19 95 LEU A N 1
ATOM 760 C CA . LEU A 1 95 ? -16.989 -3.739 44.752 1.00 96.19 95 LEU A CA 1
ATOM 761 C C . LEU A 1 95 ? -18.066 -2.875 45.414 1.00 96.19 95 LEU A C 1
ATOM 763 O O . LEU A 1 95 ? -18.072 -2.749 46.638 1.00 96.19 95 LEU A O 1
ATOM 767 N N . ALA A 1 96 ? -18.985 -2.294 44.637 1.00 95.88 96 ALA A N 1
ATOM 768 C CA . ALA A 1 96 ? -20.082 -1.498 45.182 1.00 95.88 96 ALA A CA 1
ATOM 769 C C . ALA A 1 96 ? -21.013 -2.341 46.070 1.00 95.88 96 ALA A C 1
ATOM 771 O O . ALA A 1 96 ? -21.399 -1.897 47.153 1.00 95.88 96 ALA A O 1
ATOM 772 N N . VAL A 1 97 ? -21.319 -3.573 45.652 1.00 95.88 97 VAL A N 1
ATOM 773 C CA . VAL A 1 97 ? -22.121 -4.521 46.441 1.00 95.88 97 VAL A CA 1
ATOM 774 C C . VAL A 1 97 ? -21.388 -4.929 47.722 1.00 95.88 97 VAL A C 1
ATOM 776 O O . VAL A 1 97 ? -21.961 -4.836 48.807 1.00 95.88 97 VAL A O 1
ATOM 779 N N . CYS A 1 98 ? -20.114 -5.316 47.632 1.00 94.44 98 CYS A N 1
ATOM 780 C CA . CYS A 1 98 ? -19.303 -5.671 48.801 1.00 94.44 98 CYS A CA 1
ATOM 781 C C . CYS A 1 98 ? -19.182 -4.511 49.797 1.00 94.44 98 CYS A C 1
ATOM 783 O O . CYS A 1 98 ? -19.295 -4.719 51.009 1.00 94.44 98 CYS A O 1
ATOM 785 N N . LYS A 1 99 ? -19.009 -3.281 49.299 1.00 94.50 99 LYS A N 1
ATOM 786 C CA . LYS A 1 99 ? -18.981 -2.075 50.132 1.00 94.50 99 LYS A CA 1
ATOM 787 C C . LYS A 1 99 ? -20.310 -1.880 50.862 1.00 94.50 99 LYS A C 1
ATOM 789 O O . LYS A 1 99 ? -20.305 -1.703 52.076 1.00 94.50 99 LYS A O 1
ATOM 794 N N . TYR A 1 100 ? -21.431 -1.992 50.148 1.00 94.94 100 TYR A N 1
ATOM 795 C CA . TYR A 1 100 ? -22.767 -1.874 50.735 1.00 94.94 100 TYR A CA 1
ATOM 796 C C . TYR A 1 100 ? -23.018 -2.912 51.840 1.00 94.94 100 TYR A C 1
ATOM 798 O O . TYR A 1 100 ? -23.526 -2.573 52.908 1.00 94.94 100 TYR A O 1
ATOM 806 N N . ILE A 1 101 ? -22.633 -4.171 51.609 1.00 94.69 101 ILE A N 1
ATOM 807 C CA . ILE A 1 101 ? -22.766 -5.250 52.600 1.00 94.69 101 ILE A CA 1
ATOM 808 C C . ILE A 1 101 ? -21.924 -4.939 53.842 1.00 94.69 101 ILE A C 1
ATOM 810 O O . ILE A 1 101 ? -22.421 -5.033 54.963 1.00 94.69 101 ILE A O 1
ATOM 814 N N . THR A 1 102 ? -20.671 -4.523 53.650 1.00 93.44 102 THR A N 1
ATOM 815 C CA . THR A 1 102 ? -19.762 -4.180 54.753 1.00 93.44 102 THR A CA 1
ATOM 816 C C . THR A 1 102 ? -20.298 -3.013 55.588 1.00 93.44 102 THR A C 1
ATOM 818 O O . THR A 1 102 ? -20.324 -3.108 56.812 1.00 93.44 102 THR A O 1
ATOM 821 N N . GLU A 1 103 ? -20.790 -1.947 54.951 1.00 91.25 103 GLU A N 1
ATOM 822 C CA . GLU A 1 103 ? -21.410 -0.802 55.640 1.00 91.25 103 GLU A CA 1
ATOM 823 C C . GLU A 1 103 ? -22.671 -1.212 56.419 1.00 91.25 103 GLU A C 1
ATOM 825 O O . GLU A 1 103 ? -22.868 -0.794 57.565 1.00 91.25 103 GLU A O 1
ATOM 830 N N . LYS A 1 104 ? -23.504 -2.091 55.850 1.00 86.38 104 LYS A N 1
ATOM 831 C CA . LYS A 1 104 ? -24.657 -2.655 56.564 1.00 86.38 104 LYS A CA 1
ATOM 832 C C . LYS A 1 104 ? -24.257 -3.489 57.779 1.00 86.38 104 LYS A C 1
ATOM 834 O O . LYS A 1 104 ? -24.910 -3.404 58.810 1.00 86.38 104 LYS A O 1
ATOM 839 N N . HIS A 1 105 ? -23.201 -4.290 57.689 1.00 81.25 105 HIS A N 1
ATOM 840 C CA . HIS A 1 105 ? -22.745 -5.079 58.834 1.00 81.25 105 HIS A CA 1
ATOM 841 C C . HIS A 1 105 ? -22.070 -4.223 59.914 1.00 81.25 105 HIS A C 1
ATOM 843 O O . HIS A 1 105 ? -22.257 -4.499 61.097 1.00 81.25 105 HIS A O 1
ATOM 849 N N . LEU A 1 106 ? -21.355 -3.157 59.539 1.00 75.62 106 LEU A N 1
ATOM 850 C CA . LEU A 1 106 ? -20.769 -2.203 60.490 1.00 75.62 106 LEU A CA 1
ATOM 851 C C . LEU A 1 106 ? -21.831 -1.416 61.267 1.00 75.62 106 LEU A C 1
ATOM 853 O O . LEU A 1 106 ? -21.657 -1.179 62.456 1.00 75.62 106 LEU A O 1
ATOM 857 N N . THR A 1 107 ? -22.946 -1.061 60.627 1.00 63.66 107 THR A N 1
ATOM 858 C CA . THR A 1 107 ? -24.065 -0.367 61.294 1.00 63.66 107 THR A CA 1
ATOM 859 C C . THR A 1 107 ? -24.869 -1.268 62.236 1.00 63.66 107 THR A C 1
ATOM 861 O O . THR A 1 107 ? -25.492 -0.767 63.163 1.00 63.66 107 THR A O 1
ATOM 864 N N . VAL A 1 108 ? -24.825 -2.592 62.053 1.00 59.09 108 VAL A N 1
ATOM 865 C CA . VAL A 1 108 ? -25.464 -3.575 62.953 1.00 59.09 108 VAL A CA 1
ATOM 866 C C . VAL A 1 108 ? -24.568 -3.941 64.150 1.00 59.09 108 VAL A C 1
ATOM 868 O O . VAL A 1 108 ? -25.069 -4.389 65.176 1.00 59.09 108 VAL A O 1
ATOM 871 N N . ALA A 1 109 ? -23.250 -3.738 64.051 1.00 55.62 109 ALA A N 1
ATOM 872 C CA . ALA A 1 109 ? -22.280 -4.079 65.097 1.00 55.62 109 ALA A CA 1
ATOM 873 C C . ALA A 1 109 ? -22.041 -2.965 66.138 1.00 55.62 109 ALA A C 1
ATOM 875 O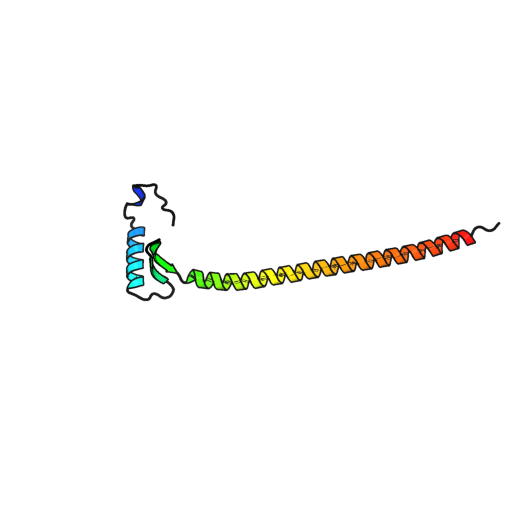 O . ALA A 1 109 ? -21.168 -3.122 66.991 1.00 55.62 109 ALA A O 1
ATOM 876 N N . GLN A 1 110 ? -22.800 -1.866 66.092 1.00 48.44 110 GLN A N 1
ATOM 877 C CA . GLN A 1 110 ? -22.796 -0.823 67.120 1.00 48.44 110 GLN A CA 1
ATOM 878 C C . GLN A 1 110 ? -24.073 -0.960 67.977 1.00 48.44 110 GLN A C 1
ATOM 880 O O . GLN A 1 110 ? -25.093 -0.364 67.636 1.00 48.44 110 GLN A O 1
ATOM 885 N N . PRO A 1 111 ? -24.074 -1.809 69.025 1.00 49.75 111 PRO A N 1
ATOM 886 C CA . PRO A 1 111 ? -25.162 -1.851 69.992 1.00 49.75 111 PRO A CA 1
ATOM 887 C C . PRO A 1 111 ? -25.024 -0.683 70.979 1.00 49.75 111 PRO A C 1
ATOM 889 O O . PRO A 1 111 ? -23.928 -0.434 71.488 1.00 49.75 111 PRO A O 1
ATOM 892 N N . ASP A 1 112 ? -26.136 0.015 71.212 1.00 44.97 112 ASP A N 1
ATOM 893 C CA . ASP A 1 112 ? -26.350 0.872 72.387 1.00 44.97 112 ASP A CA 1
ATOM 894 C C . ASP A 1 112 ? -26.303 0.055 73.694 1.00 44.97 112 ASP A C 1
ATOM 896 O O . ASP A 1 112 ? -26.739 -1.125 73.678 1.00 44.97 112 ASP A O 1
#

Sequence (112 aa):
MQTTLPSPFNLIPTASGMSSVVEWLRAKLSRTQGVRARWSLSYCCYMERDIESSVRNDYSALMCVLVQRYFKEKQATIMKNSGVEVELENLRRELAVCKYITEKHLTVAQPD

Organism: NCBI:txid40085

Secondary structure (DSSP, 8-state):
---SSPTTGGGS--HHHHHHHHHHHHHHHS--TTEEEEEETTTEEEEEETHHHHHHHHHHHHHHHHHHHHHHHHHHHHHHHHHHHHHHHHHHHHHHHHHHHHHHHHHHS---

Foldseek 3Di:
DDDPDDPPCSPPCDPVNVVVVVVLVCVDVDVDPQWHFDADPVPGTDIDGCVVVVVVVVVVVVVVVVVVVVVVVVVVVVVVVVVVVVVVVVVVVVVVVVVVVVVVVVVVPDDD

pLDDT: mean 81.97, std 12.65, range [44.97, 97.62]

Nearest PDB structures (foldseek):
  5dfn-assembly2_B  TM=3.181E-01  e=9.558E+00  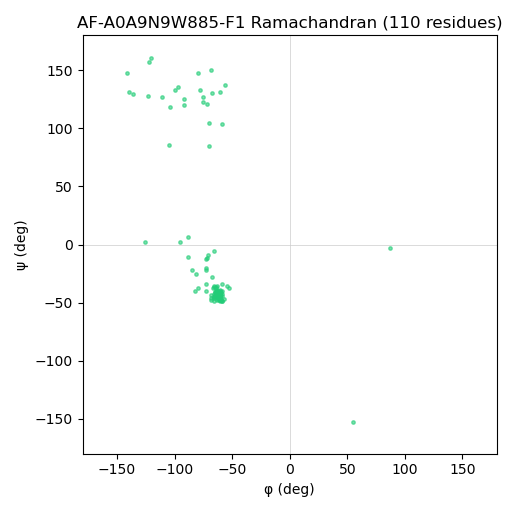Tetrahymena thermophila

Radius of gyration: 36.66 Å; Cα contacts (8 Å, |Δi|>4): 40; chains: 1; bounding box: 56×32×108 Å

Solvent-accessible surface area (backbone atoms only — not comparable to full-atom values): 6554 Å² total; per-residue (Å²): 137,82,72,93,48,62,85,78,64,61,74,57,87,42,74,69,56,55,49,52,50,52,49,40,52,46,30,63,77,38,91,48,89,63,42,42,49,45,76,43,94,92,68,44,83,40,76,49,53,50,62,61,59,53,52,55,53,52,48,53,57,51,49,52,54,52,53,52,51,51,50,53,52,52,49,55,51,50,54,51,53,55,50,52,53,52,52,52,53,50,53,51,52,52,50,52,51,55,49,54,52,51,54,55,52,57,66,68,70,64,78,130